Protein AF-A0A349B1N0-F1 (afdb_monomer_lite)

Structure (mmCIF, N/CA/C/O backbone):
data_AF-A0A349B1N0-F1
#
_entry.id   AF-A0A349B1N0-F1
#
loop_
_atom_site.group_PDB
_atom_site.id
_atom_site.type_symbol
_atom_site.label_atom_id
_atom_site.label_alt_id
_atom_site.label_comp_id
_atom_site.label_asym_id
_atom_site.label_entity_id
_atom_site.label_seq_id
_atom_site.pdbx_PDB_ins_code
_atom_site.Cartn_x
_atom_site.Cartn_y
_atom_site.Cartn_z
_atom_site.occupancy
_atom_site.B_iso_or_equiv
_atom_site.auth_seq_id
_atom_site.auth_comp_id
_atom_site.auth_asym_id
_atom_site.auth_atom_id
_atom_site.pdbx_PDB_model_num
ATOM 1 N N . MET A 1 1 ? -24.710 -13.945 -0.607 1.00 48.97 1 MET A N 1
ATOM 2 C CA . MET A 1 1 ? -23.454 -13.304 -0.159 1.00 48.97 1 MET A CA 1
ATOM 3 C C . MET A 1 1 ? -23.710 -11.813 -0.101 1.00 48.97 1 MET A C 1
ATOM 5 O O . MET A 1 1 ? -24.117 -11.275 -1.123 1.00 48.97 1 MET A O 1
ATOM 9 N N . ALA A 1 2 ? -23.555 -11.180 1.064 1.00 57.31 2 ALA A N 1
ATOM 10 C CA . ALA A 1 2 ? -23.611 -9.720 1.162 1.00 57.31 2 ALA A CA 1
ATOM 11 C C . ALA A 1 2 ? -22.495 -9.123 0.292 1.00 57.31 2 ALA A C 1
ATOM 13 O O . ALA A 1 2 ? -21.389 -9.677 0.269 1.00 57.31 2 ALA A O 1
ATOM 14 N N . ARG A 1 3 ? -22.776 -8.055 -0.461 1.00 68.44 3 ARG A N 1
ATOM 15 C CA . ARG A 1 3 ? -21.717 -7.371 -1.210 1.00 68.44 3 ARG A CA 1
ATOM 16 C C . ARG A 1 3 ? -20.816 -6.642 -0.219 1.00 68.44 3 ARG A C 1
ATOM 18 O O . ARG A 1 3 ? -21.257 -6.262 0.860 1.00 68.44 3 ARG A O 1
ATOM 25 N N . LEU A 1 4 ? -19.557 -6.418 -0.597 1.00 66.19 4 LEU A N 1
ATOM 26 C CA . LEU A 1 4 ? -18.621 -5.631 0.214 1.00 66.19 4 LEU A CA 1
ATOM 27 C C . LEU A 1 4 ? -19.192 -4.235 0.539 1.00 66.19 4 LEU A C 1
ATOM 29 O O . LEU A 1 4 ? -18.978 -3.728 1.629 1.00 66.19 4 LEU A O 1
ATOM 33 N N . ALA A 1 5 ? -19.977 -3.671 -0.386 1.00 70.62 5 ALA A N 1
ATOM 34 C CA . ALA A 1 5 ? -20.672 -2.394 -0.228 1.00 70.62 5 ALA A CA 1
ATOM 35 C C . ALA A 1 5 ? -21.778 -2.398 0.846 1.00 70.62 5 ALA A C 1
ATOM 37 O O . ALA A 1 5 ? -22.152 -1.333 1.319 1.00 70.62 5 ALA A O 1
ATOM 38 N N . ASP A 1 6 ? -22.283 -3.572 1.239 1.00 82.25 6 ASP A N 1
ATOM 39 C CA . ASP A 1 6 ? -23.337 -3.702 2.254 1.00 82.25 6 ASP A CA 1
ATOM 40 C C . ASP A 1 6 ? -22.757 -3.900 3.667 1.00 82.25 6 ASP A C 1
ATOM 42 O O . ASP A 1 6 ? -23.504 -4.054 4.634 1.00 82.25 6 ASP A O 1
ATOM 46 N N . GLN A 1 7 ? -21.428 -3.981 3.805 1.00 79.75 7 GLN A N 1
ATOM 47 C CA . GLN A 1 7 ? -20.782 -4.134 5.105 1.00 79.75 7 GLN A CA 1
ATOM 48 C C . GLN A 1 7 ? -20.649 -2.771 5.796 1.00 79.75 7 GLN A C 1
ATOM 50 O O . GLN A 1 7 ? -20.306 -1.786 5.137 1.00 79.75 7 GLN A O 1
ATOM 55 N N . PRO A 1 8 ? -20.863 -2.698 7.125 1.00 89.19 8 PRO A N 1
ATOM 56 C CA . PRO A 1 8 ? -20.471 -1.517 7.878 1.00 89.19 8 PRO A CA 1
ATOM 57 C C . PRO A 1 8 ? -18.958 -1.286 7.722 1.00 89.19 8 PRO A C 1
ATOM 59 O O . PRO A 1 8 ? -18.220 -2.246 7.463 1.00 89.19 8 PRO A O 1
ATOM 62 N N . PRO A 1 9 ? -18.480 -0.040 7.893 1.00 93.56 9 PRO A N 1
ATOM 63 C CA . PRO A 1 9 ? -17.067 0.278 7.744 1.00 93.56 9 PRO A CA 1
ATOM 64 C C . PRO A 1 9 ? -16.175 -0.670 8.552 1.00 93.56 9 PRO A C 1
ATOM 66 O O . PRO A 1 9 ? -16.353 -0.839 9.762 1.00 93.56 9 PRO A O 1
ATOM 69 N N . LEU A 1 10 ? -15.214 -1.292 7.870 1.00 93.75 10 LEU A N 1
ATOM 70 C CA . LEU A 1 10 ? -14.258 -2.215 8.469 1.00 93.75 10 LEU A CA 1
ATOM 71 C C . LEU A 1 10 ? -12.891 -2.087 7.804 1.00 93.75 10 LEU A C 1
ATOM 73 O O . LEU A 1 10 ? -12.794 -1.760 6.622 1.00 93.75 10 LEU A O 1
ATOM 77 N N . ALA A 1 11 ? -11.844 -2.429 8.550 1.00 94.44 11 ALA A N 1
ATOM 78 C CA . ALA A 1 11 ? -10.497 -2.603 8.022 1.00 94.44 11 ALA A CA 1
ATOM 79 C C . ALA A 1 11 ? -9.898 -3.925 8.515 1.00 94.44 11 ALA A C 1
ATOM 81 O O . ALA A 1 11 ? -10.053 -4.295 9.681 1.00 94.44 11 ALA A O 1
ATOM 82 N N . VAL A 1 12 ? -9.192 -4.638 7.634 1.00 92.25 12 VAL A N 1
ATOM 83 C CA . VAL A 1 12 ? -8.365 -5.793 8.007 1.00 92.25 12 VAL A CA 1
ATOM 84 C C . VAL A 1 12 ? -6.913 -5.422 7.745 1.00 92.25 12 VAL A C 1
ATOM 86 O O . VAL A 1 12 ? -6.508 -5.302 6.592 1.00 92.25 12 VAL A O 1
ATOM 89 N N . VAL A 1 13 ? -6.147 -5.205 8.813 1.00 91.50 13 VAL A N 1
ATOM 90 C CA . VAL A 1 13 ? -4.750 -4.750 8.749 1.00 91.50 13 VAL A CA 1
ATOM 91 C C . VAL A 1 13 ? -3.887 -5.743 9.517 1.00 91.50 1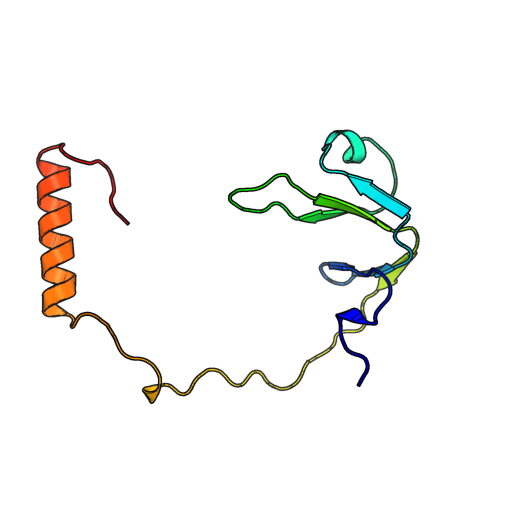3 VAL A C 1
ATOM 93 O O . VAL A 1 13 ? -4.067 -5.938 10.720 1.00 91.50 13 VAL A O 1
ATOM 96 N N . GLY A 1 14 ? -2.973 -6.415 8.814 1.00 87.56 14 GLY A N 1
ATOM 97 C CA . GLY A 1 14 ? -2.215 -7.534 9.376 1.00 87.56 14 GLY A CA 1
ATOM 98 C C . GLY A 1 14 ? -3.146 -8.622 9.927 1.00 87.56 14 GLY A C 1
ATOM 99 O O . GLY A 1 14 ? -4.017 -9.125 9.222 1.00 87.56 14 GLY A O 1
ATOM 100 N N . GLU A 1 15 ? -2.989 -8.957 11.209 1.00 90.81 15 GLU A N 1
ATOM 101 C CA . GLU A 1 15 ? -3.817 -9.947 11.917 1.00 90.81 15 GLU A CA 1
ATOM 102 C C . GLU A 1 15 ? -4.979 -9.318 12.705 1.00 90.81 15 GLU A C 1
ATOM 104 O O . GLU A 1 15 ? -5.512 -9.932 13.632 1.00 90.81 15 GLU A O 1
ATOM 109 N N . ARG A 1 16 ? -5.376 -8.079 12.394 1.00 94.62 16 ARG A N 1
ATOM 110 C CA . ARG A 1 16 ? -6.421 -7.348 13.124 1.00 94.62 16 ARG A CA 1
ATOM 111 C C . ARG A 1 16 ? -7.616 -7.042 12.233 1.00 94.62 16 ARG A C 1
ATOM 113 O O . ARG A 1 16 ? -7.460 -6.585 11.106 1.00 94.62 16 ARG A O 1
ATOM 120 N N . LEU A 1 17 ? -8.811 -7.279 12.767 1.00 95.00 17 LEU A N 1
ATOM 121 C CA . LEU A 1 17 ? -10.075 -6.798 12.224 1.00 95.00 17 LEU A CA 1
ATOM 122 C C . LEU A 1 17 ? -10.537 -5.611 13.068 1.00 95.00 17 LEU A C 1
ATOM 124 O O . LEU A 1 17 ? -10.687 -5.739 14.286 1.00 95.00 17 LEU A O 1
ATOM 128 N N . CYS A 1 18 ? -10.772 -4.495 12.392 1.00 96.69 18 CYS A N 1
ATOM 129 C CA . CYS A 1 18 ? -11.185 -3.228 12.969 1.00 96.69 18 CYS A CA 1
ATOM 130 C C . CYS A 1 18 ? -12.611 -2.919 12.508 1.00 96.69 18 CYS A C 1
ATOM 132 O O . CYS A 1 18 ? -12.898 -2.986 11.311 1.00 96.69 18 CYS A O 1
ATOM 134 N N . THR A 1 19 ? -13.497 -2.624 13.452 1.00 96.00 19 THR A N 1
ATOM 135 C CA . THR A 1 19 ? -14.906 -2.264 13.232 1.00 96.00 19 THR A CA 1
ATOM 136 C C . THR A 1 19 ? -15.278 -1.110 14.154 1.00 96.00 19 THR A C 1
ATOM 138 O O . THR A 1 19 ? -14.483 -0.720 15.009 1.00 96.00 19 THR A O 1
ATOM 141 N N . ASP A 1 20 ? -16.480 -0.563 13.979 1.00 96.75 20 ASP A N 1
ATOM 142 C CA . ASP A 1 20 ? -16.954 0.610 14.719 1.00 96.75 20 ASP A CA 1
ATOM 143 C C . ASP A 1 20 ? -16.065 1.826 14.430 1.00 96.75 20 ASP A C 1
ATOM 145 O O . ASP A 1 20 ? -15.312 2.302 15.279 1.00 96.75 20 ASP A O 1
ATOM 149 N N . LEU A 1 21 ? -16.110 2.273 13.170 1.00 97.44 21 LEU A N 1
ATOM 150 C CA . LEU A 1 21 ? -15.416 3.470 12.701 1.00 97.44 21 LEU A CA 1
ATOM 151 C C . LEU A 1 21 ? -15.920 4.695 13.471 1.00 97.44 21 LEU A C 1
ATOM 153 O O . LEU A 1 21 ? -17.118 4.978 13.472 1.00 97.44 21 LEU A O 1
ATOM 157 N N . THR A 1 22 ? -15.002 5.419 14.101 1.00 97.69 22 THR A N 1
ATOM 158 C CA . THR A 1 22 ? -15.312 6.595 14.922 1.00 97.69 22 THR A CA 1
ATOM 159 C C . THR A 1 22 ? -14.802 7.898 14.333 1.00 97.69 22 THR A C 1
ATOM 161 O O . THR A 1 22 ? -15.322 8.946 14.697 1.00 97.69 22 THR A O 1
ATOM 164 N N . ASP A 1 23 ? -13.779 7.850 13.479 1.00 97.75 23 ASP A N 1
ATOM 165 C CA . ASP A 1 23 ? -13.168 9.054 12.914 1.00 97.75 23 ASP A CA 1
ATOM 166 C C . ASP A 1 23 ? -12.517 8.772 11.555 1.00 97.75 23 ASP A C 1
ATOM 168 O O . ASP A 1 23 ? -12.018 7.665 11.331 1.00 97.75 23 ASP A O 1
ATOM 172 N N . VAL A 1 24 ? -12.519 9.769 10.668 1.00 97.94 24 VAL A N 1
ATOM 173 C CA . VAL A 1 24 ? -11.823 9.760 9.375 1.00 97.94 24 VAL A CA 1
ATOM 174 C C . VAL A 1 24 ? -11.251 11.147 9.109 1.00 97.94 24 VAL A C 1
ATOM 176 O O . VAL A 1 24 ? -11.993 12.124 9.078 1.00 97.94 24 VAL A O 1
ATOM 179 N N . THR A 1 25 ? -9.949 11.221 8.858 1.00 98.12 25 THR A N 1
ATOM 180 C CA . THR A 1 25 ? -9.241 12.474 8.573 1.00 98.12 25 THR A CA 1
ATOM 181 C C . THR A 1 25 ? -8.102 12.247 7.581 1.00 98.12 25 THR A C 1
ATOM 183 O O . THR A 1 25 ? -7.683 11.110 7.359 1.00 98.12 25 THR A O 1
ATOM 186 N N . ASP A 1 26 ? -7.611 13.317 6.968 1.00 98.12 26 ASP A N 1
ATOM 187 C CA . ASP A 1 26 ? -6.379 13.367 6.176 1.00 98.12 26 ASP A CA 1
ATOM 188 C C . ASP A 1 26 ? -5.231 14.084 6.918 1.00 98.12 26 ASP A C 1
ATOM 190 O O . ASP A 1 26 ? -4.105 14.123 6.417 1.00 98.12 26 ASP A O 1
ATOM 194 N N . ASP A 1 27 ? -5.487 14.593 8.130 1.00 97.75 27 ASP A N 1
ATOM 195 C CA . ASP A 1 27 ? -4.500 15.266 8.975 1.00 97.75 27 ASP A CA 1
ATOM 196 C C . ASP A 1 27 ? -3.679 14.252 9.800 1.00 97.75 27 ASP A C 1
ATOM 198 O O . ASP A 1 27 ? -4.225 13.615 10.710 1.00 97.75 27 ASP A O 1
ATOM 202 N N . PRO A 1 28 ? -2.361 14.113 9.553 1.00 96.94 28 PRO A N 1
ATOM 203 C CA . PRO A 1 28 ? -1.507 13.189 10.296 1.00 96.94 28 PRO A CA 1
ATOM 204 C C . PRO A 1 28 ? -1.376 13.522 11.790 1.00 96.94 28 PRO A C 1
ATOM 206 O O . PRO A 1 28 ? -0.988 12.637 12.556 1.00 96.94 28 PRO A O 1
ATOM 209 N N . ALA A 1 29 ? -1.719 14.741 12.232 1.00 97.62 29 ALA A N 1
ATOM 210 C CA . ALA A 1 29 ? -1.719 15.101 13.652 1.00 97.62 29 ALA A CA 1
ATOM 211 C C . ALA A 1 29 ? -2.666 14.214 14.483 1.00 97.62 29 ALA A C 1
ATOM 213 O O . ALA A 1 29 ? -2.478 14.053 15.688 1.00 97.62 29 ALA A O 1
ATOM 214 N N . CYS A 1 30 ? -3.643 13.548 13.851 1.00 96.81 30 CYS A N 1
ATOM 215 C CA . CYS A 1 30 ? -4.522 12.593 14.525 1.00 96.81 30 CYS A CA 1
ATOM 216 C C . CYS A 1 30 ? -3.771 11.411 15.170 1.00 96.81 30 CYS A C 1
ATOM 218 O O . CYS A 1 30 ? -4.276 10.802 16.116 1.00 96.81 30 CYS A O 1
ATOM 220 N N . LEU A 1 31 ? -2.570 11.087 14.673 1.00 96.69 31 LEU A N 1
ATOM 221 C CA . LEU A 1 31 ? -1.724 10.008 15.185 1.00 96.69 31 LEU A CA 1
ATOM 222 C C . LEU A 1 31 ? -0.976 10.376 16.472 1.00 96.69 31 LEU A C 1
ATOM 224 O O . LEU A 1 31 ? -0.429 9.488 17.121 1.00 96.69 31 LEU A O 1
ATOM 228 N N . GLU A 1 32 ? -0.959 11.654 16.855 1.00 96.94 32 GLU A N 1
ATOM 229 C CA . GLU A 1 32 ? -0.467 12.082 18.171 1.00 96.94 32 GLU A CA 1
ATOM 230 C C . GLU A 1 32 ? -1.448 11.702 19.293 1.00 96.94 32 GLU A C 1
ATOM 232 O O . GLU A 1 32 ? -1.080 11.666 20.468 1.00 96.94 32 GLU A O 1
ATOM 237 N N . GLY A 1 33 ? -2.701 11.406 18.934 1.00 92.12 33 GLY A N 1
ATOM 238 C CA . GLY A 1 33 ? -3.729 10.926 19.846 1.00 92.12 33 GLY A CA 1
ATOM 239 C C . GLY A 1 33 ? -3.677 9.418 20.108 1.00 92.12 33 GLY A C 1
ATOM 240 O O . GLY A 1 33 ? -2.902 8.659 19.533 1.00 92.12 33 GLY A O 1
ATOM 241 N N . GLU A 1 34 ? -4.566 8.958 20.987 1.00 93.81 34 GLU A N 1
ATOM 242 C CA . GLU A 1 34 ? -4.706 7.537 21.317 1.00 93.81 34 GLU A CA 1
ATOM 243 C C . GLU A 1 34 ? -5.633 6.788 20.342 1.00 93.81 34 GLU A C 1
ATOM 245 O O . GLU A 1 34 ? -6.415 7.377 19.595 1.00 93.81 34 GLU A O 1
ATOM 250 N N . GLY A 1 35 ? -5.631 5.456 20.426 1.00 94.25 35 GLY A N 1
ATOM 251 C CA . GLY A 1 35 ? -6.535 4.577 19.681 1.00 94.25 35 GLY A CA 1
ATOM 252 C C . GLY A 1 35 ? -5.861 3.845 18.526 1.00 94.25 35 GLY A C 1
ATOM 253 O O . GLY A 1 35 ? -4.643 3.876 18.367 1.00 94.25 35 GLY A O 1
ATOM 254 N N . PHE A 1 36 ? -6.666 3.130 17.739 1.00 96.25 36 PHE A N 1
ATOM 255 C CA . PHE A 1 36 ? -6.178 2.344 16.611 1.00 96.25 36 PHE A CA 1
ATOM 256 C C . PHE A 1 36 ? -6.623 2.964 15.291 1.00 96.25 36 PHE A C 1
ATOM 258 O O . PHE A 1 36 ? -7.822 3.109 15.038 1.00 96.25 36 PHE A O 1
ATOM 265 N N . TRP A 1 37 ? -5.644 3.277 14.449 1.00 97.75 37 TRP A N 1
ATOM 266 C CA . TRP A 1 37 ? -5.838 3.914 13.154 1.00 97.75 37 TRP A CA 1
ATOM 267 C C . TRP A 1 37 ? -5.438 2.964 12.024 1.00 97.75 37 TRP A C 1
ATOM 269 O O . TRP A 1 37 ? -4.335 2.417 12.021 1.00 97.75 37 TRP A O 1
ATOM 279 N N . ALA A 1 38 ? -6.325 2.781 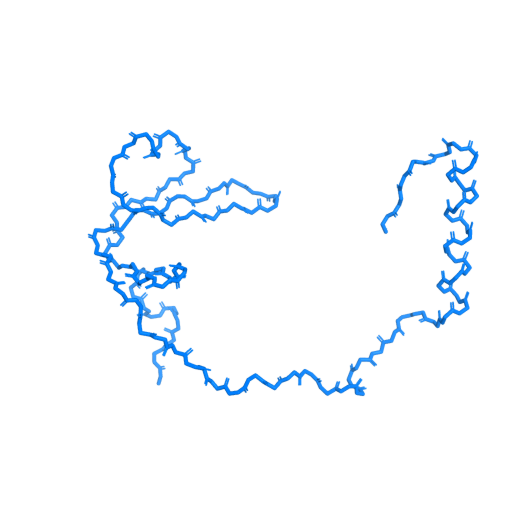11.048 1.00 97.44 38 ALA A N 1
ATOM 280 C CA . ALA A 1 38 ? -5.960 2.238 9.746 1.00 97.44 38 ALA A CA 1
ATOM 281 C C . ALA A 1 38 ? -5.550 3.401 8.837 1.00 97.44 38 ALA A C 1
ATOM 283 O O . ALA A 1 38 ? -6.297 4.371 8.707 1.00 97.44 38 ALA A O 1
ATOM 284 N N . VAL A 1 39 ? -4.372 3.299 8.222 1.00 97.19 39 VAL A N 1
ATOM 285 C CA . VAL A 1 39 ? -3.789 4.372 7.409 1.00 97.19 39 VAL A CA 1
ATOM 286 C C . VAL A 1 39 ? -3.627 3.901 5.972 1.00 97.19 39 VAL A C 1
ATOM 288 O O . VAL A 1 39 ? -3.026 2.855 5.722 1.00 97.19 39 VAL A O 1
ATOM 291 N N . VAL A 1 40 ? -4.147 4.682 5.030 1.00 96.19 40 VAL A N 1
ATOM 292 C CA . VAL A 1 40 ? -3.957 4.481 3.592 1.00 96.19 40 VAL A CA 1
ATOM 293 C C . VAL A 1 40 ? -3.206 5.684 3.047 1.00 96.19 40 VAL A C 1
ATOM 295 O O . VAL A 1 40 ? -3.709 6.801 3.100 1.00 96.19 40 VAL A O 1
ATOM 298 N N . VAL A 1 41 ? -2.005 5.450 2.520 1.00 96.25 41 VAL A N 1
ATOM 299 C CA . VAL A 1 41 ? -1.188 6.482 1.870 1.00 96.25 41 VAL A CA 1
ATOM 300 C C . VAL A 1 41 ? -1.125 6.157 0.376 1.00 96.25 41 VAL A C 1
ATOM 302 O O . VAL A 1 41 ? -0.401 5.236 -0.011 1.00 96.25 41 VAL A O 1
ATOM 305 N N . PRO A 1 42 ? -1.932 6.823 -0.465 1.00 94.56 42 PRO A N 1
ATOM 306 C CA . PRO A 1 42 ? -1.894 6.617 -1.906 1.00 94.56 42 PRO A CA 1
ATOM 307 C C . PRO A 1 42 ? -0.658 7.290 -2.525 1.00 94.56 42 PRO A C 1
ATOM 309 O O . PRO A 1 42 ? -0.015 8.132 -1.906 1.00 94.56 42 PRO A O 1
ATOM 312 N N . TYR A 1 43 ? -0.322 6.911 -3.761 1.00 90.69 43 TYR A N 1
ATOM 313 C CA . TYR A 1 43 ? 0.815 7.493 -4.486 1.00 90.69 43 TYR A CA 1
ATOM 314 C C . TYR A 1 43 ? 0.595 8.971 -4.847 1.00 90.69 43 TYR A C 1
ATOM 316 O O . TYR A 1 43 ? 1.521 9.768 -4.741 1.00 90.69 43 TYR A O 1
ATOM 324 N N . ASP A 1 44 ? -0.624 9.323 -5.264 1.00 94.19 44 ASP A N 1
ATOM 325 C CA . ASP A 1 44 ? -0.984 10.665 -5.735 1.00 94.19 44 ASP A CA 1
ATOM 326 C C . ASP A 1 44 ? -2.402 11.040 -5.268 1.00 94.19 44 ASP A C 1
ATOM 328 O O . ASP A 1 44 ? -3.357 11.069 -6.043 1.00 94.19 44 ASP A O 1
ATOM 332 N N . ALA A 1 45 ? -2.562 11.188 -3.950 1.00 94.56 45 ALA A N 1
ATOM 333 C CA . ALA A 1 45 ? -3.752 11.729 -3.286 1.00 94.56 45 ALA A CA 1
ATOM 334 C C . ALA A 1 45 ? -3.452 12.000 -1.792 1.00 94.56 45 ALA A C 1
ATOM 336 O O . ALA A 1 45 ? -2.449 11.502 -1.270 1.00 94.56 45 ALA A O 1
ATOM 337 N N . PRO A 1 46 ? -4.301 12.765 -1.076 1.00 97.25 46 PRO A N 1
ATOM 338 C CA . PRO A 1 46 ? -4.202 12.883 0.377 1.00 97.25 46 PRO A CA 1
ATOM 339 C C . PRO A 1 46 ? -4.306 11.513 1.075 1.00 97.25 46 PRO A C 1
ATOM 341 O O . PRO A 1 46 ? -5.034 10.634 0.597 1.00 97.25 46 PRO A O 1
ATOM 344 N N . PRO A 1 47 ? -3.595 11.302 2.196 1.00 97.81 47 PRO A N 1
ATOM 345 C CA . PRO A 1 47 ? -3.738 10.089 2.989 1.00 97.81 47 PRO A CA 1
ATOM 346 C C . PRO A 1 47 ? -5.127 10.009 3.633 1.00 97.81 47 PRO A C 1
ATOM 348 O O . PRO A 1 47 ? -5.834 11.000 3.780 1.00 97.81 47 PRO A O 1
ATOM 351 N N . THR A 1 48 ? -5.518 8.812 4.051 1.00 97.81 48 THR A N 1
ATOM 352 C CA . THR A 1 48 ? -6.718 8.596 4.863 1.00 97.81 48 THR A CA 1
ATOM 353 C C . THR A 1 48 ? -6.332 7.898 6.155 1.00 97.81 48 THR A C 1
ATOM 355 O O . THR A 1 48 ? -5.771 6.801 6.130 1.00 97.81 48 THR A O 1
ATOM 358 N N . PHE A 1 49 ? -6.677 8.516 7.277 1.00 98.31 49 PHE A N 1
ATOM 359 C CA . PHE A 1 49 ? -6.555 7.980 8.623 1.00 98.31 49 PHE A CA 1
ATOM 360 C C . PHE A 1 49 ? -7.959 7.656 9.130 1.00 98.31 49 PHE A C 1
ATOM 362 O O . PHE A 1 49 ? -8.790 8.546 9.262 1.00 98.31 49 PHE A O 1
ATOM 369 N N . ALA A 1 50 ? -8.239 6.383 9.403 1.00 98.06 50 ALA A N 1
ATOM 370 C CA . ALA A 1 50 ? -9.535 5.915 9.891 1.00 98.06 50 ALA A CA 1
ATOM 371 C C . ALA A 1 50 ? -9.399 5.293 11.289 1.00 98.06 50 ALA A C 1
ATOM 373 O O . ALA A 1 50 ? -8.699 4.288 11.448 1.00 98.06 50 ALA A O 1
ATOM 374 N N . ARG A 1 51 ? -10.061 5.865 12.302 1.00 98.25 51 ARG A N 1
ATOM 375 C CA . ARG A 1 51 ? -10.019 5.382 13.692 1.00 98.25 51 ARG A CA 1
ATOM 376 C C . ARG A 1 51 ? -11.142 4.399 13.968 1.00 98.25 51 ARG A C 1
ATOM 378 O O . ARG A 1 51 ? -12.299 4.678 13.663 1.00 98.25 51 ARG A O 1
ATOM 385 N N . PHE A 1 52 ? -10.816 3.291 14.624 1.00 98.06 52 PHE A N 1
ATOM 386 C CA . PHE A 1 52 ? -11.783 2.259 14.993 1.00 98.06 52 PHE A CA 1
ATOM 387 C C . PHE A 1 52 ? -11.833 2.057 16.508 1.00 98.06 52 PHE A C 1
ATOM 389 O O . PHE A 1 52 ? -10.792 1.970 17.163 1.00 98.06 52 PHE A O 1
ATOM 396 N N . ALA A 1 53 ? -13.043 1.943 17.060 1.00 97.75 53 ALA A N 1
ATOM 397 C CA . ALA A 1 53 ? -13.248 1.663 18.480 1.00 97.75 53 ALA A CA 1
ATOM 398 C C . ALA A 1 53 ? -13.049 0.180 18.823 1.00 97.75 53 ALA A C 1
ATOM 400 O O . ALA A 1 53 ? -12.582 -0.143 19.916 1.00 97.75 53 ALA A O 1
ATOM 401 N N . THR A 1 54 ? -13.360 -0.727 17.892 1.00 97.44 54 THR A N 1
ATOM 402 C CA . THR A 1 54 ? -13.274 -2.170 18.131 1.00 97.44 54 THR A CA 1
ATOM 403 C C . THR A 1 54 ? -12.162 -2.791 17.304 1.00 97.44 54 THR A C 1
ATOM 405 O O . THR A 1 54 ? -12.230 -2.839 16.077 1.00 97.44 54 THR A O 1
ATOM 408 N N . VAL A 1 55 ? -11.158 -3.345 17.988 1.00 96.88 55 VAL A N 1
ATOM 409 C CA . VAL A 1 55 ? -10.032 -4.052 17.368 1.00 96.88 55 VAL A CA 1
ATOM 410 C C . VAL A 1 55 ? -9.925 -5.449 17.954 1.00 96.88 55 VAL A C 1
ATOM 412 O O . VAL A 1 55 ? -9.691 -5.630 19.148 1.00 96.88 55 VAL A O 1
ATOM 415 N N . ARG A 1 56 ? -10.053 -6.467 17.105 1.00 96.06 56 ARG 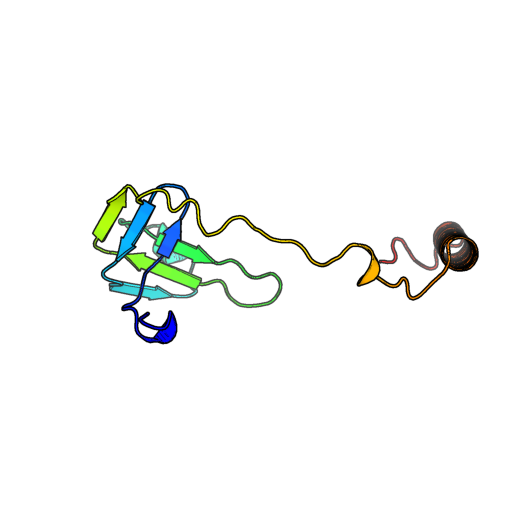A N 1
ATOM 416 C CA . ARG A 1 56 ? -9.959 -7.875 17.512 1.00 96.06 56 ARG A CA 1
ATOM 417 C C . ARG A 1 56 ? -9.038 -8.659 16.585 1.00 96.06 56 ARG A C 1
ATOM 419 O O . ARG A 1 56 ? -8.810 -8.223 15.457 1.00 96.06 56 ARG A O 1
ATOM 426 N N . PRO A 1 57 ? -8.510 -9.817 17.015 1.00 95.69 57 PRO A N 1
ATOM 427 C CA . PRO A 1 57 ? -7.819 -10.719 16.104 1.00 95.69 57 PRO A CA 1
ATOM 428 C C . PRO A 1 57 ? -8.695 -11.026 14.884 1.00 95.69 57 PRO A C 1
ATOM 430 O O . PRO A 1 57 ? -9.866 -11.409 15.015 1.00 95.69 57 PRO A O 1
ATOM 433 N N . ALA A 1 58 ? -8.136 -10.827 13.696 1.00 91.50 58 ALA A N 1
ATOM 434 C CA . ALA A 1 58 ? -8.752 -11.255 12.458 1.00 91.50 58 ALA A CA 1
ATOM 435 C C . ALA A 1 58 ? -8.790 -12.785 12.440 1.00 91.50 58 ALA A C 1
ATOM 437 O O . ALA A 1 58 ? -7.852 -13.461 12.861 1.00 91.50 58 ALA A O 1
ATOM 438 N N . ARG A 1 59 ? -9.885 -13.351 11.931 1.00 86.19 59 ARG A N 1
ATOM 439 C CA . ARG A 1 59 ? -9.910 -14.779 11.609 1.00 86.19 59 ARG A CA 1
ATOM 440 C C . ARG A 1 59 ? -9.224 -14.947 10.254 1.00 86.19 59 ARG A C 1
ATOM 442 O O . ARG A 1 59 ? -9.704 -14.333 9.301 1.00 86.19 59 ARG A O 1
ATOM 449 N N . PRO A 1 60 ? -8.154 -15.756 10.138 1.00 75.94 60 PRO A N 1
ATOM 450 C CA . PRO A 1 60 ? -7.506 -15.993 8.857 1.00 75.94 60 PRO A CA 1
ATOM 451 C C . PRO A 1 60 ? -8.525 -16.540 7.860 1.00 75.94 60 PRO A C 1
ATOM 453 O O . PRO A 1 60 ? -9.050 -17.643 8.031 1.00 75.94 60 PRO A O 1
ATOM 456 N N . TRP A 1 61 ? -8.822 -15.770 6.818 1.00 75.25 61 TRP A N 1
ATOM 457 C CA . TRP A 1 61 ? -9.607 -16.265 5.703 1.00 75.25 61 TRP A CA 1
ATOM 458 C C . TRP A 1 61 ? -8.641 -16.754 4.637 1.00 75.25 61 TRP A C 1
ATOM 460 O O . TRP A 1 61 ? -7.921 -15.968 4.030 1.00 75.25 61 TRP A O 1
ATOM 470 N N . ARG A 1 62 ? -8.615 -18.069 4.406 1.00 74.81 62 ARG A N 1
ATOM 471 C CA . ARG A 1 62 ? -7.752 -18.668 3.374 1.00 74.81 62 ARG A CA 1
ATOM 472 C C . ARG A 1 62 ? -8.169 -18.289 1.950 1.00 74.81 62 ARG A C 1
ATOM 474 O O . ARG A 1 62 ? -7.434 -18.601 1.020 1.00 74.81 62 ARG A O 1
ATOM 481 N N . GLY A 1 63 ? -9.320 -17.627 1.798 1.00 78.50 63 GLY A N 1
ATOM 482 C CA . GLY A 1 63 ? -9.904 -17.310 0.505 1.00 78.50 63 GLY A CA 1
ATOM 483 C C . GLY A 1 63 ? -10.242 -18.567 -0.301 1.00 78.50 63 GLY A C 1
ATOM 484 O O . GLY A 1 63 ? -9.931 -19.694 0.098 1.00 78.50 63 GLY A O 1
ATOM 485 N N . PRO A 1 64 ? -10.886 -18.407 -1.462 1.00 84.56 64 PRO A N 1
ATOM 486 C CA . PRO A 1 64 ? -10.729 -19.392 -2.518 1.00 84.56 64 PRO A CA 1
ATOM 487 C C . PRO A 1 64 ? -9.252 -19.464 -2.925 1.00 84.56 64 PRO A C 1
ATOM 489 O O . PRO A 1 64 ? -8.517 -18.478 -2.832 1.00 84.56 64 PRO A O 1
ATOM 492 N N . ARG A 1 65 ? -8.815 -20.626 -3.421 1.00 88.44 65 ARG A N 1
ATOM 493 C CA . ARG A 1 65 ? -7.500 -20.737 -4.059 1.00 88.44 65 ARG A CA 1
ATOM 494 C C . ARG A 1 65 ? -7.425 -19.690 -5.168 1.00 88.44 65 ARG A C 1
ATOM 496 O O . ARG A 1 65 ? -8.263 -19.701 -6.066 1.00 88.44 65 ARG A O 1
ATOM 503 N N . TRP A 1 66 ? -6.429 -18.810 -5.105 1.00 88.75 66 TRP A N 1
ATOM 504 C CA . TRP A 1 66 ? -6.190 -17.867 -6.187 1.00 88.75 66 TRP A CA 1
ATOM 505 C C . TRP A 1 66 ? -5.915 -18.638 -7.481 1.00 88.75 66 TRP A C 1
ATOM 507 O O . TRP A 1 66 ? -5.043 -19.512 -7.525 1.00 88.75 66 TRP A O 1
ATOM 517 N N . VAL A 1 67 ? -6.687 -18.321 -8.516 1.00 91.50 67 VAL A N 1
ATOM 518 C CA . VAL A 1 67 ? -6.472 -18.798 -9.878 1.00 91.50 67 VAL A CA 1
ATOM 519 C C . VAL A 1 67 ? -6.001 -17.591 -10.668 1.00 91.50 67 VAL A C 1
ATOM 521 O O . VAL A 1 67 ? -6.774 -16.668 -10.919 1.00 91.50 67 VAL A O 1
ATOM 524 N N . GLY A 1 68 ? -4.709 -17.566 -10.987 1.00 90.50 68 GLY A N 1
ATOM 525 C CA . GLY A 1 68 ? -4.154 -16.519 -11.833 1.00 90.50 68 GLY A CA 1
ATOM 526 C C . GLY A 1 68 ? -4.710 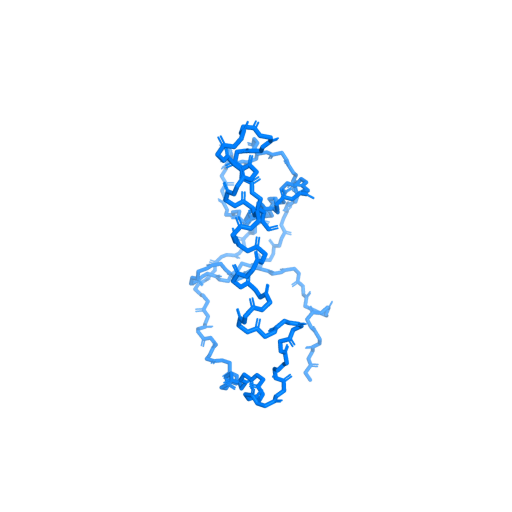-16.583 -13.259 1.00 90.50 68 GLY A C 1
ATOM 527 O O . GLY A 1 68 ? -5.272 -17.610 -13.652 1.00 90.50 68 GLY A O 1
ATOM 528 N N . PRO A 1 69 ? -4.535 -15.512 -14.051 1.00 92.62 69 PRO A N 1
ATOM 529 C CA . PRO A 1 69 ? -4.845 -15.540 -15.475 1.00 92.62 69 PRO A CA 1
ATOM 530 C C . PRO A 1 69 ? -4.128 -16.702 -16.171 1.00 92.62 69 PRO A C 1
ATOM 532 O O . PRO A 1 69 ? -3.013 -17.076 -15.786 1.00 92.62 69 PRO A O 1
ATOM 535 N N . ALA A 1 70 ? -4.754 -17.265 -17.204 1.00 94.12 70 ALA A N 1
ATOM 536 C CA . ALA A 1 70 ? -4.125 -18.303 -18.009 1.00 94.12 70 ALA A CA 1
ATOM 537 C C . ALA A 1 70 ? -2.842 -17.753 -18.660 1.00 94.12 70 ALA A C 1
ATOM 539 O O . ALA A 1 70 ? -2.775 -16.584 -19.037 1.00 94.12 70 ALA A O 1
ATOM 540 N N . ARG A 1 71 ? -1.785 -18.569 -18.742 1.00 90.50 71 ARG A N 1
ATOM 541 C CA . ARG A 1 71 ? -0.472 -18.104 -19.235 1.00 90.50 71 ARG A CA 1
ATOM 542 C C . ARG A 1 71 ? -0.533 -17.610 -20.681 1.00 90.50 71 ARG A C 1
ATOM 544 O O . ARG A 1 71 ? 0.182 -16.684 -21.031 1.00 90.50 71 ARG A O 1
ATOM 551 N N . ASP A 1 72 ? -1.391 -18.224 -21.480 1.00 94.31 72 ASP A N 1
ATOM 552 C CA . ASP A 1 72 ? -1.686 -17.895 -22.874 1.00 94.31 72 ASP A CA 1
ATOM 553 C C . ASP A 1 72 ? -2.605 -16.674 -23.041 1.00 94.31 72 ASP A C 1
ATOM 555 O O . ASP A 1 72 ? -2.704 -16.141 -24.141 1.00 94.31 72 ASP A O 1
ATOM 559 N N . ALA A 1 73 ? -3.231 -16.185 -21.965 1.00 95.19 73 ALA A N 1
ATOM 560 C CA . ALA A 1 73 ? -3.973 -14.923 -21.981 1.00 95.19 73 ALA A CA 1
ATOM 561 C C . ALA A 1 73 ? -3.050 -13.690 -21.981 1.00 95.19 73 ALA A C 1
ATOM 563 O O . ALA A 1 73 ? -3.519 -12.571 -22.184 1.00 95.19 73 ALA A O 1
ATOM 564 N N . TRP A 1 74 ? -1.748 -13.874 -21.739 1.00 93.06 74 TRP A N 1
ATOM 565 C CA . TRP A 1 74 ? -0.764 -12.799 -21.792 1.00 93.06 74 TRP A CA 1
ATOM 566 C C . TRP A 1 74 ? -0.218 -12.637 -23.208 1.00 93.06 74 TRP A C 1
ATOM 568 O O . TRP A 1 74 ? 0.320 -13.573 -23.796 1.00 93.06 74 TRP A O 1
ATOM 578 N N . SER A 1 75 ? -0.277 -11.411 -23.719 1.00 93.56 75 SER A N 1
ATOM 579 C CA 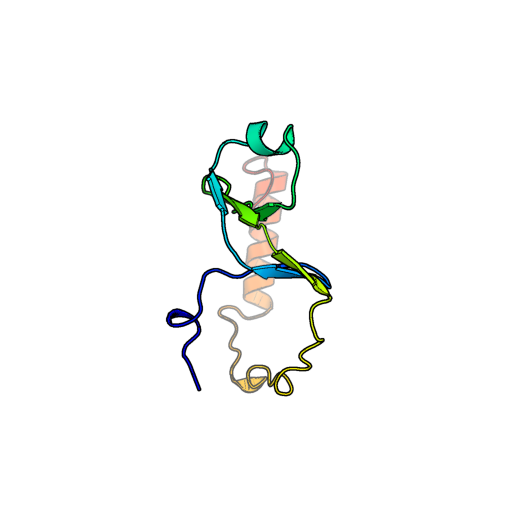. SER A 1 75 ? 0.397 -11.002 -24.950 1.00 93.56 75 SER A CA 1
ATOM 580 C C . SER A 1 75 ? 1.352 -9.853 -24.657 1.00 93.56 75 SER A C 1
ATOM 582 O O . SER A 1 75 ? 0.990 -8.920 -23.940 1.00 93.56 75 SER A O 1
ATOM 584 N N . SER A 1 76 ? 2.548 -9.891 -25.241 1.00 92.56 76 SER A N 1
ATOM 585 C CA . SER A 1 76 ? 3.462 -8.749 -25.203 1.00 92.56 76 SER A CA 1
ATOM 586 C C . SER A 1 76 ? 3.148 -7.788 -26.346 1.00 92.56 76 SER A C 1
ATOM 588 O O . SER A 1 76 ? 2.893 -8.226 -27.467 1.00 92.56 76 SER A O 1
ATOM 590 N N . SER A 1 77 ? 3.194 -6.484 -26.077 1.00 95.88 77 SER A N 1
ATOM 591 C CA . SER A 1 77 ? 3.100 -5.446 -27.113 1.00 95.88 77 SER A CA 1
ATOM 592 C C . SER A 1 77 ? 4.370 -5.345 -27.962 1.00 95.88 77 SER A C 1
ATOM 594 O O . SER A 1 77 ? 4.319 -4.841 -29.080 1.00 95.88 77 SER A O 1
ATOM 596 N N . LEU A 1 78 ? 5.499 -5.830 -27.440 1.00 96.44 78 LEU A N 1
ATOM 597 C CA . LEU A 1 78 ? 6.790 -5.864 -28.119 1.00 96.44 78 LEU A CA 1
ATOM 598 C C . LEU A 1 78 ? 7.395 -7.259 -28.034 1.00 96.44 78 LEU A C 1
ATOM 600 O O . LEU A 1 78 ? 7.324 -7.924 -26.998 1.00 96.44 78 LEU A O 1
ATOM 604 N N . ASP A 1 79 ? 8.048 -7.684 -29.108 1.00 95.56 79 ASP A N 1
ATOM 605 C CA . ASP A 1 79 ? 8.960 -8.812 -29.012 1.00 95.56 79 ASP A CA 1
ATOM 606 C C . ASP A 1 79 ? 10.267 -8.403 -28.311 1.00 95.56 79 ASP A C 1
ATOM 608 O O . ASP A 1 79 ? 10.529 -7.233 -28.002 1.00 95.56 79 ASP A O 1
ATOM 612 N N . ARG A 1 80 ? 11.109 -9.403 -28.050 1.00 96.50 80 ARG A N 1
ATOM 613 C CA . ARG A 1 80 ? 12.397 -9.207 -27.387 1.00 96.50 80 ARG A CA 1
ATOM 614 C C . ARG A 1 80 ? 13.303 -8.231 -28.142 1.00 96.50 80 ARG A C 1
ATOM 616 O O . ARG A 1 80 ? 13.953 -7.405 -27.509 1.00 96.50 80 ARG A O 1
ATOM 623 N N . ALA A 1 81 ? 13.376 -8.337 -29.467 1.00 98.06 81 ALA A N 1
ATOM 624 C CA . ALA A 1 81 ? 14.305 -7.545 -30.264 1.00 98.06 81 ALA A CA 1
ATOM 625 C C . ALA A 1 81 ? 13.898 -6.066 -30.277 1.00 98.06 81 ALA A C 1
ATOM 627 O O . ALA A 1 81 ? 14.755 -5.193 -30.115 1.00 98.06 81 ALA A O 1
ATOM 628 N N . ALA A 1 82 ? 12.598 -5.796 -30.407 1.00 97.75 82 ALA A N 1
ATOM 629 C CA . ALA A 1 82 ? 12.033 -4.457 -30.348 1.00 97.75 82 ALA A CA 1
ATOM 630 C C . ALA A 1 82 ? 12.227 -3.825 -28.962 1.00 97.75 82 ALA A C 1
ATOM 632 O O . ALA A 1 82 ? 12.655 -2.674 -28.865 1.00 97.75 82 ALA A O 1
ATOM 633 N N . PHE A 1 83 ? 12.006 -4.589 -27.888 1.00 96.75 83 PHE A N 1
ATOM 634 C CA . PHE A 1 83 ? 12.257 -4.112 -26.528 1.00 96.75 83 PHE A CA 1
ATOM 635 C C . PHE A 1 83 ? 13.742 -3.784 -26.298 1.00 96.75 83 PHE A C 1
ATOM 637 O O . PHE A 1 83 ? 14.081 -2.690 -25.848 1.00 96.75 83 PHE A O 1
ATOM 644 N N . GLU A 1 84 ? 14.652 -4.690 -26.670 1.00 98.12 84 GLU A N 1
ATOM 645 C CA . GLU A 1 84 ? 16.095 -4.465 -26.534 1.00 98.12 84 GLU A CA 1
ATOM 646 C C . GLU A 1 84 ? 16.589 -3.280 -27.384 1.00 98.12 84 GLU A C 1
ATOM 648 O O . GLU A 1 84 ? 17.524 -2.583 -26.985 1.00 98.12 84 GLU A O 1
ATOM 653 N N . ALA A 1 85 ? 15.973 -3.027 -28.543 1.00 98.00 85 ALA A N 1
ATOM 654 C CA . ALA A 1 85 ? 16.263 -1.845 -29.349 1.00 98.00 85 ALA A CA 1
ATOM 655 C C . ALA A 1 85 ? 15.873 -0.552 -28.621 1.00 98.00 85 ALA A C 1
ATOM 657 O O . ALA A 1 85 ? 16.705 0.349 -28.533 1.00 98.00 85 ALA A O 1
ATOM 658 N N . GLY A 1 86 ? 14.677 -0.497 -28.025 1.00 96.56 86 GLY A N 1
ATOM 659 C CA . GLY A 1 86 ? 14.247 0.638 -27.203 1.00 96.56 86 GLY A CA 1
ATOM 660 C C . GLY A 1 86 ? 15.189 0.900 -26.024 1.00 96.56 86 GLY A C 1
ATOM 661 O O . GLY A 1 86 ? 15.602 2.037 -25.801 1.00 96.56 86 GLY A O 1
ATOM 662 N N . VAL A 1 87 ? 15.630 -0.157 -25.332 1.00 97.56 87 VAL A N 1
ATOM 663 C CA . VAL A 1 87 ? 16.613 -0.044 -24.238 1.00 97.56 87 VAL A CA 1
ATOM 664 C C . VAL A 1 87 ? 17.934 0.555 -24.724 1.00 97.56 87 VAL A C 1
ATOM 666 O O . VAL A 1 87 ? 18.502 1.412 -24.047 1.00 97.56 87 VAL A O 1
ATOM 669 N N . ARG A 1 88 ? 18.441 0.136 -25.893 1.00 98.12 88 ARG A N 1
ATOM 670 C CA . ARG A 1 88 ? 19.668 0.716 -26.466 1.00 98.12 88 ARG A CA 1
ATOM 671 C C . ARG A 1 88 ? 19.496 2.200 -26.778 1.00 98.12 88 ARG A C 1
ATOM 673 O O . ARG A 1 88 ? 20.385 2.976 -26.446 1.00 98.12 88 ARG A O 1
ATOM 680 N N . THR A 1 89 ? 18.361 2.597 -27.351 1.00 97.75 89 THR A N 1
ATOM 681 C CA . THR A 1 89 ? 18.055 4.010 -27.616 1.00 97.75 89 THR A CA 1
ATOM 682 C C . THR A 1 89 ? 18.051 4.838 -26.331 1.00 97.75 89 THR A C 1
ATOM 684 O O . THR A 1 89 ? 18.680 5.892 -26.291 1.00 97.75 89 THR A O 1
ATOM 687 N N . ILE A 1 90 ? 17.419 4.344 -25.263 1.00 97.25 90 ILE A N 1
ATOM 688 C CA . ILE A 1 90 ? 17.398 5.028 -23.960 1.00 97.25 90 ILE A CA 1
ATOM 689 C C . ILE A 1 90 ? 18.813 5.167 -23.388 1.00 97.25 90 ILE A C 1
ATOM 691 O O . ILE A 1 90 ? 19.169 6.233 -22.898 1.00 97.25 90 ILE A O 1
ATOM 695 N N . ARG A 1 91 ? 19.649 4.123 -23.479 1.00 97.50 91 ARG A N 1
ATOM 696 C CA . ARG A 1 91 ? 21.042 4.188 -23.002 1.00 97.50 91 ARG A CA 1
ATOM 697 C C . ARG A 1 91 ? 21.855 5.260 -23.720 1.00 97.50 91 ARG A C 1
ATOM 699 O O . ARG A 1 91 ? 22.557 6.004 -23.051 1.00 97.50 91 ARG A O 1
ATOM 706 N N . VAL A 1 92 ? 21.710 5.376 -25.041 1.00 98.06 92 VAL A N 1
ATOM 707 C CA . VAL A 1 92 ? 22.379 6.430 -25.822 1.00 98.06 92 VAL A CA 1
ATOM 708 C C . VAL A 1 92 ? 21.930 7.822 -25.369 1.00 98.06 92 VAL A C 1
ATOM 710 O O . VAL A 1 92 ? 22.772 8.696 -25.194 1.00 98.06 92 VAL A O 1
ATOM 713 N N . ALA A 1 93 ? 20.633 8.025 -25.120 1.00 96.88 93 ALA A N 1
ATOM 714 C CA . ALA A 1 93 ? 20.119 9.303 -24.618 1.00 96.88 93 ALA A CA 1
ATOM 715 C C . ALA A 1 93 ? 20.656 9.642 -23.213 1.00 96.88 93 ALA A C 1
ATOM 717 O O . ALA A 1 93 ? 20.955 10.799 -22.924 1.00 96.88 93 ALA A O 1
ATOM 718 N N . ILE A 1 94 ? 20.833 8.635 -22.348 1.00 97.06 94 ILE A N 1
ATOM 719 C CA . ILE A 1 94 ? 21.465 8.820 -21.033 1.00 97.06 94 ILE A CA 1
ATOM 720 C C . ILE A 1 94 ? 22.945 9.184 -21.177 1.00 97.06 94 ILE A C 1
ATOM 722 O O . ILE A 1 94 ? 23.409 10.127 -20.541 1.00 97.06 94 ILE A O 1
ATOM 726 N N . GLU A 1 95 ? 23.689 8.463 -22.019 1.00 96.88 95 GLU A N 1
ATOM 727 C CA . GLU A 1 95 ? 25.111 8.732 -22.281 1.00 96.88 95 GLU A CA 1
ATOM 728 C C . GLU A 1 95 ? 25.338 10.133 -22.865 1.00 96.88 95 GLU A C 1
ATOM 730 O O . GLU A 1 95 ? 26.321 10.789 -22.521 1.00 96.88 95 GLU A O 1
ATOM 735 N N . ALA A 1 96 ? 24.416 10.614 -23.704 1.00 97.31 96 ALA A N 1
ATOM 736 C CA . ALA A 1 96 ? 24.430 11.969 -24.251 1.00 97.31 96 ALA A CA 1
ATOM 737 C C . ALA A 1 96 ? 24.056 13.055 -23.222 1.00 97.31 96 ALA A C 1
ATOM 739 O O . ALA A 1 96 ? 24.312 14.234 -23.459 1.00 97.31 96 ALA A O 1
ATOM 740 N N . GLY A 1 97 ? 23.484 12.671 -22.075 1.00 96.31 97 GLY A N 1
ATOM 741 C CA . GLY A 1 97 ? 23.021 13.590 -21.036 1.00 96.31 97 GLY A CA 1
ATOM 742 C C . GLY A 1 97 ? 21.636 14.192 -21.288 1.00 96.31 97 GLY A C 1
ATOM 743 O O . GLY A 1 97 ? 21.248 15.111 -20.569 1.00 96.31 97 GLY A O 1
ATOM 744 N N . ASP A 1 98 ? 20.880 13.680 -22.264 1.00 96.88 98 ASP A N 1
ATOM 745 C CA . ASP A 1 98 ? 19.533 14.171 -22.591 1.00 96.88 98 ASP A CA 1
ATOM 746 C C . ASP A 1 98 ? 18.523 13.837 -21.484 1.00 96.88 98 ASP A C 1
ATOM 748 O O . ASP A 1 98 ? 17.585 14.589 -21.216 1.00 96.88 98 ASP A O 1
ATOM 752 N N . VAL A 1 99 ? 18.715 12.691 -20.826 1.00 93.12 99 VAL A N 1
ATOM 753 C CA . VAL A 1 99 ? 17.899 12.202 -19.711 1.00 93.12 99 VAL A CA 1
ATOM 754 C C . VAL A 1 99 ? 18.774 11.467 -18.702 1.00 93.12 99 VAL A C 1
ATOM 756 O O . VAL A 1 99 ? 19.814 10.922 -19.045 1.00 93.12 99 VAL A O 1
ATOM 759 N N . TYR A 1 100 ? 18.334 11.398 -17.446 1.00 92.81 100 TYR A N 1
ATOM 760 C CA . TYR A 1 100 ? 19.003 10.583 -16.424 1.00 92.81 100 TYR A CA 1
ATOM 761 C C . TYR A 1 100 ? 18.343 9.202 -16.243 1.00 92.81 100 TYR A C 1
ATOM 763 O O . TYR A 1 100 ? 19.021 8.216 -15.969 1.00 92.81 100 TYR A O 1
ATOM 771 N N . GLN A 1 101 ? 17.019 9.118 -16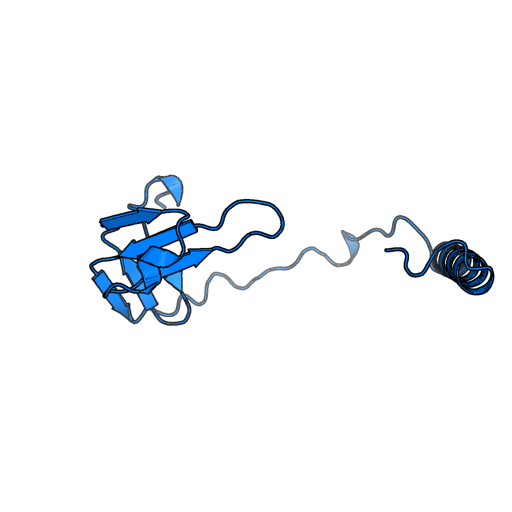.426 1.00 93.12 101 GLN A N 1
ATOM 772 C CA . GLN A 1 101 ? 16.225 7.891 -16.307 1.00 93.12 101 GLN A CA 1
ATOM 773 C C . GLN A 1 101 ? 14.968 7.990 -17.186 1.00 93.12 101 GLN A C 1
ATOM 775 O O . GLN A 1 101 ? 14.362 9.056 -17.277 1.00 93.12 101 GLN A O 1
ATOM 780 N N . VAL A 1 102 ? 14.544 6.865 -17.768 1.00 88.12 102 VAL A N 1
ATOM 781 C CA . VAL A 1 102 ? 13.253 6.693 -18.457 1.00 88.12 102 VAL A CA 1
ATOM 782 C C . VAL A 1 102 ? 12.613 5.391 -17.956 1.00 88.12 102 VAL A C 1
ATOM 784 O O . VAL A 1 102 ? 13.342 4.429 -17.708 1.00 88.12 102 VAL A O 1
ATOM 787 N N . ASN A 1 103 ? 11.290 5.386 -17.758 1.00 81.19 103 ASN A N 1
ATOM 788 C CA . ASN A 1 103 ? 10.485 4.208 -17.396 1.00 81.19 103 ASN A CA 1
ATOM 789 C C . ASN A 1 103 ? 9.752 3.686 -18.635 1.00 81.19 103 ASN A C 1
ATOM 791 O O . ASN A 1 103 ? 9.154 4.542 -19.326 1.00 81.19 103 ASN A O 1
#

Sequence (103 aa):
MARLADQPPLAVVGERLCTDLTDVTDDPACLEGEGFWAVVVPYDAPPTFARFATVRPARPWRGPRWVGPARDAWSSSLDRAAFEAGVRTIRVAIEAGDVYQVN

pLDDT: mean 92.4, std 8.74, range [48.97, 98.31]

Radius of gyration: 22.85 Å; chains: 1; bounding box: 49×36×52 Å

Secondary structure (DSSP, 8-state):
---GGGSPS-EEETTEEEEEEEEEES-GGGGGSSSEEEEE--SSS--EEEEEEEEEEPP----SPP-PPPGGG---SS-HHHHHHHHHHHHHHHHTTS-S---

Foldseek 3Di:
DDDPVNDADWDDDPQKIFHAWDDKDLDPVCVVDDADWDWDDDPPDGIITIGGPDIDGHDDDPDPPDDDPDPVVDDDPDDPVRVVVVVVVVVVCCVVVVDVDDD